Protein AF-A0A2M7J8F5-F1 (afdb_monomer_lite)

Secondary structure (DSSP, 8-state):
--HHHHHHHHHHHHHHHHHHHHHHHHHHHHSS---------HHHHHHHHHHHHHHHHHHHHHHHHHHHSS--SSHHHHHHTTSS-TTT-

Radius of gyration: 30.56 Å; chains: 1; bounding box: 35×47×83 Å

Foldseek 3Di:
DPPVVVVVVVVVVVVVVVVVVVVVVVVVVVPPPPPPPPPDDPVVVVVVLVVVVVVLQVVLQVVCCVVVVDGDPDVVSSVVVVSDPPVSD

pLDDT: mean 81.48, std 12.43, range [52.22, 94.25]

Sequence (89 aa):
MKKRSWLLFILIALLWWLNFYAKRRNTEIKLLPQTGIPRPSLEEIEAKEKALKEQLIEKARKIFRESKGREARDMDELIEEGLLRPDIF

Structure (mmCIF, N/CA/C/O backbone):
data_AF-A0A2M7J8F5-F1
#
_entry.id   AF-A0A2M7J8F5-F1
#
loop_
_atom_site.group_PDB
_atom_site.id
_atom_site.type_symbol
_atom_site.label_atom_id
_atom_site.label_alt_id
_atom_site.label_comp_id
_atom_site.label_asym_id
_atom_site.label_entity_id
_atom_site.label_seq_id
_atom_site.pdbx_PDB_ins_code
_atom_site.Cartn_x
_atom_site.Cartn_y
_atom_site.Cartn_z
_atom_site.occupancy
_atom_site.B_iso_or_equiv
_atom_site.auth_seq_id
_atom_site.auth_comp_id
_atom_site.auth_asym_id
_atom_site.auth_atom_id
_atom_site.pdbx_PDB_model_num
ATOM 1 N N . MET A 1 1 ? 8.798 35.160 -56.953 1.00 56.75 1 MET A N 1
ATOM 2 C CA . MET A 1 1 ? 9.959 34.370 -56.476 1.00 56.75 1 MET A CA 1
ATOM 3 C C . MET A 1 1 ? 10.103 33.120 -57.339 1.00 56.75 1 MET A C 1
ATOM 5 O O . MET A 1 1 ? 9.094 32.496 -57.643 1.00 56.75 1 MET A O 1
ATOM 9 N N . LYS A 1 2 ? 11.311 32.795 -57.825 1.00 68.56 2 LYS A N 1
ATOM 10 C CA . LYS A 1 2 ? 11.528 31.681 -58.773 1.00 68.56 2 LYS A CA 1
ATOM 11 C C . LYS A 1 2 ? 11.183 30.346 -58.092 1.00 68.56 2 LYS A C 1
ATOM 13 O O . LYS A 1 2 ? 11.666 30.095 -56.995 1.00 68.56 2 LYS A O 1
ATOM 18 N N . LYS A 1 3 ? 10.397 29.479 -58.752 1.00 69.81 3 LYS A N 1
ATOM 19 C CA . LYS A 1 3 ? 9.924 28.164 -58.241 1.00 69.81 3 LYS A CA 1
ATOM 20 C C . LYS A 1 3 ? 11.036 27.300 -57.609 1.00 69.81 3 LYS A C 1
ATOM 22 O O . LYS A 1 3 ? 10.784 26.545 -56.679 1.00 69.81 3 LYS A O 1
ATOM 27 N N . ARG A 1 4 ? 12.282 27.472 -58.066 1.00 71.81 4 ARG A N 1
ATOM 28 C CA . ARG A 1 4 ? 13.489 26.814 -57.534 1.00 71.81 4 ARG A CA 1
ATOM 29 C C . ARG A 1 4 ? 13.823 27.211 -56.088 1.00 71.81 4 ARG A C 1
ATOM 31 O O . ARG A 1 4 ? 14.219 26.356 -55.310 1.00 71.81 4 ARG A O 1
ATOM 38 N N . SER A 1 5 ? 13.614 28.471 -55.706 1.00 76.44 5 SER A N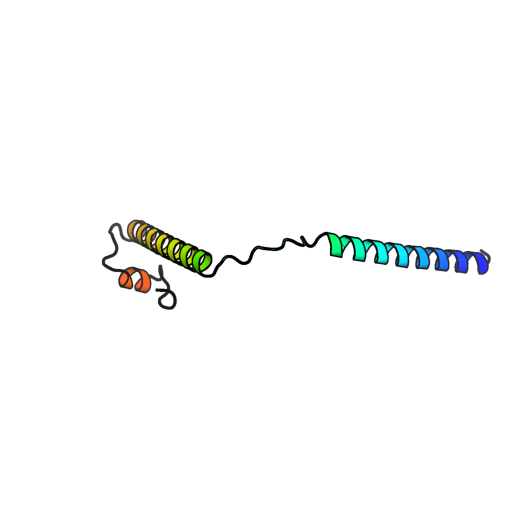 1
ATOM 39 C CA . SER A 1 5 ? 13.833 28.932 -54.327 1.00 76.44 5 SER A CA 1
ATOM 40 C C . SER A 1 5 ? 12.780 28.381 -53.366 1.00 76.44 5 SER A C 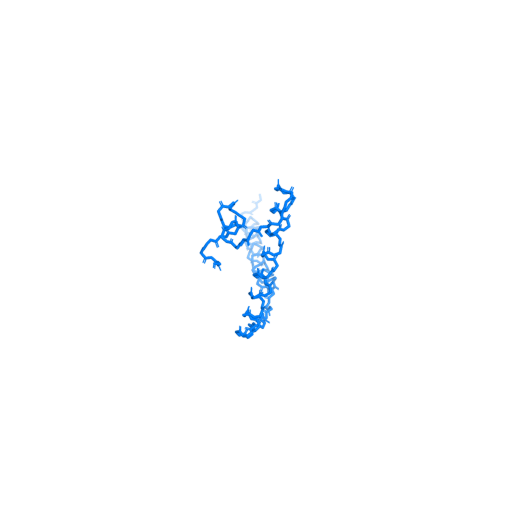1
ATOM 42 O O . SER A 1 5 ? 13.092 28.113 -52.214 1.00 76.44 5 SER A O 1
ATOM 44 N N . TRP A 1 6 ? 11.553 28.153 -53.841 1.00 80.94 6 TRP A N 1
ATOM 45 C CA . TRP A 1 6 ? 10.489 27.565 -53.023 1.00 80.94 6 TRP A CA 1
ATOM 46 C C . TRP A 1 6 ? 10.749 26.082 -52.721 1.00 80.94 6 TRP A C 1
ATOM 48 O O . TRP A 1 6 ? 10.602 25.653 -51.581 1.00 80.94 6 TRP A O 1
ATOM 58 N N . LEU A 1 7 ? 11.247 25.325 -53.706 1.00 83.25 7 LEU A N 1
ATOM 59 C CA . LEU A 1 7 ? 11.670 23.934 -53.507 1.00 83.25 7 LEU A CA 1
ATOM 60 C C . LEU A 1 7 ? 12.820 23.809 -52.498 1.00 83.25 7 LEU A C 1
ATOM 62 O O . LEU A 1 7 ? 12.811 22.895 -51.679 1.00 83.25 7 LEU A O 1
ATOM 66 N N . LEU A 1 8 ? 13.776 24.744 -52.513 1.00 85.50 8 LEU A N 1
ATOM 67 C CA . LEU A 1 8 ? 14.859 24.781 -51.525 1.00 85.50 8 LEU A CA 1
ATOM 68 C C . LEU A 1 8 ? 14.330 25.034 -50.108 1.00 85.50 8 LEU A C 1
ATOM 70 O O . LEU A 1 8 ? 14.755 24.360 -49.176 1.00 85.50 8 LEU A O 1
ATOM 74 N N . PHE A 1 9 ? 13.365 25.941 -49.946 1.00 86.50 9 PHE A N 1
ATOM 75 C CA . PHE A 1 9 ? 12.722 26.179 -48.651 1.00 86.50 9 PHE A CA 1
ATOM 76 C C . PHE A 1 9 ? 11.993 24.940 -48.122 1.00 86.50 9 PHE A C 1
ATOM 78 O O . PHE A 1 9 ? 12.130 24.609 -46.946 1.00 86.50 9 PHE A O 1
ATOM 85 N N . ILE A 1 10 ? 11.270 24.225 -48.989 1.00 87.19 10 ILE A N 1
ATOM 86 C CA . ILE A 1 10 ? 10.596 22.973 -48.616 1.00 87.19 10 ILE A CA 1
ATOM 87 C C . ILE A 1 10 ? 11.622 21.919 -48.197 1.00 87.19 10 ILE A C 1
ATOM 89 O O . ILE A 1 10 ? 11.445 21.277 -47.165 1.00 87.19 10 ILE A O 1
ATOM 93 N N . LEU A 1 11 ? 12.717 21.770 -48.949 1.00 89.56 11 LEU A N 1
ATOM 94 C CA . LEU A 1 11 ? 13.777 20.812 -48.635 1.00 89.56 11 LEU A CA 1
ATOM 95 C C . LEU A 1 11 ? 14.420 21.102 -47.270 1.00 89.56 11 LEU A C 1
ATOM 97 O O . LEU A 1 11 ? 14.611 20.189 -46.468 1.00 89.56 11 LEU A O 1
ATOM 101 N N . ILE A 1 12 ? 14.713 22.375 -46.989 1.00 90.25 12 ILE A N 1
ATOM 102 C CA . ILE A 1 12 ? 15.290 22.818 -45.713 1.00 90.25 12 ILE A CA 1
ATOM 103 C C . ILE A 1 12 ? 14.323 22.538 -44.558 1.00 90.25 12 ILE A C 1
ATOM 105 O O . ILE A 1 12 ? 14.745 22.014 -43.527 1.00 90.25 12 ILE A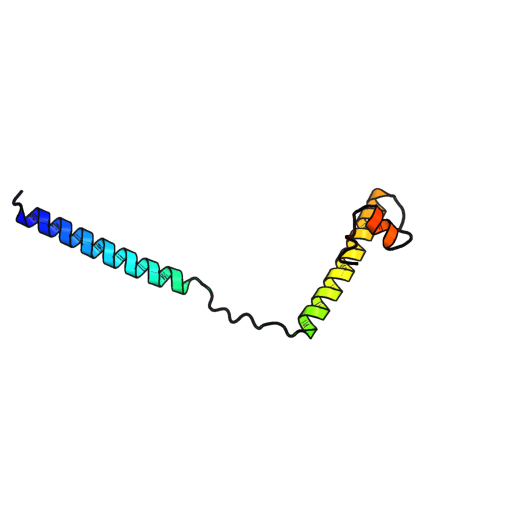 O 1
ATOM 109 N N . ALA A 1 13 ? 13.029 22.819 -44.732 1.00 88.44 13 ALA A N 1
ATOM 110 C CA . ALA A 1 13 ? 12.016 22.526 -43.720 1.00 88.44 13 ALA A CA 1
ATOM 111 C C . ALA A 1 13 ? 11.908 21.017 -43.429 1.00 88.44 13 ALA A C 1
ATOM 113 O O . ALA A 1 13 ? 11.800 20.615 -42.271 1.00 88.44 13 ALA A O 1
ATOM 114 N N . LEU A 1 14 ? 12.002 20.177 -44.463 1.00 91.19 14 LEU A N 1
ATOM 115 C CA . LEU A 1 14 ? 11.935 18.717 -44.343 1.00 91.19 14 LEU A CA 1
ATOM 116 C C . LEU A 1 14 ? 13.164 18.138 -43.626 1.00 91.19 14 LEU A C 1
ATOM 118 O O . LEU A 1 14 ? 13.030 17.297 -42.737 1.00 91.19 14 LEU A O 1
ATOM 122 N N . LEU A 1 15 ? 14.358 18.638 -43.960 1.00 90.69 15 LEU A N 1
ATOM 123 C CA . LEU A 1 15 ? 15.607 18.297 -43.273 1.00 90.69 15 LEU A CA 1
ATOM 124 C C . LEU A 1 15 ? 15.571 18.713 -41.800 1.00 90.69 15 LEU A C 1
ATOM 126 O O . LEU A 1 15 ? 15.986 17.947 -40.929 1.00 90.69 15 LEU A O 1
ATOM 130 N N . TRP A 1 16 ? 15.043 19.903 -41.513 1.00 90.75 16 TRP A N 1
ATOM 131 C CA . TRP A 1 16 ? 14.893 20.391 -40.146 1.00 90.75 16 TRP A CA 1
ATOM 132 C C . TRP A 1 16 ? 13.919 19.524 -39.341 1.00 90.75 16 TRP A C 1
ATOM 134 O O . TRP A 1 16 ? 14.233 19.132 -38.217 1.00 90.75 16 TRP A O 1
ATOM 144 N N . TRP A 1 17 ? 12.789 19.141 -39.942 1.00 87.62 17 TRP A N 1
ATOM 145 C CA . TRP A 1 17 ? 11.799 18.263 -39.319 1.00 87.62 17 TRP A CA 1
ATOM 146 C C . TRP A 1 17 ? 12.367 16.879 -38.978 1.00 87.62 17 TRP A C 1
ATOM 148 O O . TRP A 1 17 ? 12.194 16.392 -37.858 1.00 87.62 17 TRP A O 1
ATOM 158 N N . LEU A 1 18 ? 13.106 16.265 -39.907 1.00 86.56 18 LEU A N 1
ATOM 159 C CA . LEU A 1 18 ? 13.761 14.973 -39.685 1.00 86.56 18 LEU A CA 1
ATOM 160 C C . LEU A 1 18 ? 14.786 15.038 -38.549 1.00 86.56 18 LEU A C 1
ATOM 162 O O . LEU A 1 18 ? 14.804 14.169 -37.675 1.00 86.56 18 LEU A O 1
ATOM 166 N N . ASN A 1 19 ? 15.615 16.082 -38.532 1.00 85.69 19 ASN A N 1
ATOM 167 C CA . ASN A 1 19 ? 16.658 16.242 -37.524 1.00 85.69 19 ASN A CA 1
ATOM 168 C C . ASN A 1 19 ? 16.062 16.526 -36.130 1.00 85.69 19 ASN A C 1
ATOM 170 O O . ASN A 1 19 ? 16.502 15.962 -35.126 1.00 85.69 19 ASN A O 1
ATOM 174 N N . PHE A 1 20 ? 14.992 17.326 -36.067 1.00 82.50 20 PHE A N 1
ATOM 175 C CA . PHE A 1 20 ? 14.237 17.573 -34.839 1.00 82.50 20 PHE A CA 1
ATOM 176 C C . PHE A 1 20 ? 13.635 16.282 -34.265 1.00 82.50 20 PHE A C 1
ATOM 178 O O . PHE A 1 20 ? 13.801 15.992 -33.077 1.00 82.50 20 PHE A O 1
ATOM 185 N N . TYR A 1 21 ? 12.992 15.465 -35.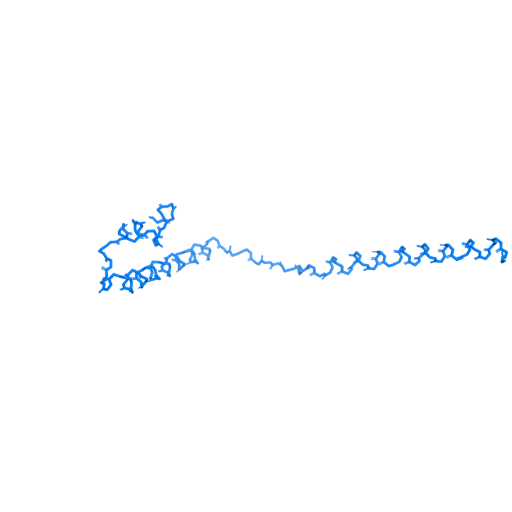105 1.00 79.31 21 TYR A N 1
ATOM 186 C CA . TYR A 1 21 ? 12.355 14.225 -34.661 1.00 79.31 21 TYR A CA 1
ATOM 187 C C . TYR A 1 21 ? 13.376 13.157 -34.233 1.00 79.31 21 TYR A C 1
ATOM 189 O O . TYR A 1 21 ? 13.184 12.475 -33.223 1.00 79.31 21 TYR A O 1
ATOM 197 N N . ALA A 1 22 ? 14.501 13.050 -34.948 1.00 77.88 22 ALA A N 1
ATOM 198 C CA . ALA A 1 22 ? 15.601 12.157 -34.583 1.00 77.88 22 ALA A CA 1
ATOM 199 C C . ALA A 1 22 ? 16.221 12.534 -33.226 1.00 77.88 22 ALA A C 1
ATOM 201 O O . ALA A 1 22 ? 16.443 11.667 -32.376 1.00 77.88 22 ALA A O 1
ATOM 202 N N . LYS A 1 23 ? 16.444 13.833 -32.982 1.00 75.75 23 LYS A N 1
ATOM 203 C CA . LYS A 1 23 ? 16.971 14.328 -31.703 1.00 75.75 23 LYS A CA 1
ATOM 204 C C . LYS A 1 23 ? 15.991 14.083 -30.553 1.00 75.75 23 LYS A C 1
ATOM 206 O O . LYS A 1 23 ? 16.412 13.657 -29.477 1.00 75.75 23 LYS A O 1
ATOM 211 N N . ARG A 1 24 ? 14.690 14.291 -30.783 1.00 69.56 24 ARG A N 1
ATOM 212 C CA . ARG A 1 24 ? 13.643 14.063 -29.777 1.00 69.56 24 ARG A CA 1
ATOM 213 C C . ARG A 1 24 ? 13.563 12.598 -29.344 1.00 69.56 24 ARG A C 1
ATOM 215 O O . ARG A 1 24 ? 13.648 12.334 -28.147 1.00 69.56 24 ARG A O 1
ATOM 222 N N . ARG A 1 25 ? 13.533 11.647 -30.289 1.00 64.69 25 ARG A N 1
ATOM 223 C CA . ARG A 1 25 ? 13.522 10.207 -29.955 1.00 64.69 25 ARG A CA 1
ATOM 224 C C . ARG A 1 25 ? 14.744 9.767 -29.148 1.00 64.69 25 ARG A C 1
ATOM 226 O O . ARG A 1 25 ? 14.594 9.039 -28.174 1.00 64.69 25 ARG A O 1
ATOM 233 N N . ASN A 1 26 ? 15.941 10.246 -29.490 1.00 64.56 26 ASN A N 1
ATOM 234 C CA . ASN A 1 26 ? 17.150 9.906 -28.729 1.00 64.56 26 ASN A CA 1
ATOM 235 C C . ASN A 1 26 ? 17.188 10.521 -27.322 1.00 64.56 26 ASN A C 1
ATOM 237 O O . ASN A 1 26 ? 17.867 9.990 -26.444 1.00 64.56 26 ASN A O 1
ATOM 241 N N . THR A 1 27 ? 16.485 11.632 -27.104 1.00 60.94 27 THR A N 1
ATOM 242 C CA . THR A 1 27 ? 16.436 12.295 -25.794 1.00 60.94 27 THR A CA 1
ATOM 243 C C . THR A 1 27 ? 15.416 11.615 -24.880 1.00 60.94 27 THR A C 1
ATOM 245 O O . THR A 1 27 ? 15.714 11.379 -23.715 1.00 60.94 27 THR A O 1
ATOM 248 N N . GLU A 1 28 ? 14.261 11.206 -25.413 1.00 57.78 28 GLU A N 1
ATOM 249 C CA . GLU A 1 28 ? 13.227 10.488 -24.650 1.00 57.78 28 GLU A CA 1
ATOM 250 C C . GLU A 1 28 ? 13.697 9.086 -24.205 1.00 57.78 28 GLU A C 1
ATOM 252 O O . GLU A 1 28 ? 13.437 8.688 -23.073 1.00 57.78 28 GLU A O 1
ATOM 257 N N . ILE A 1 29 ? 14.493 8.374 -25.018 1.00 56.78 29 ILE A N 1
ATOM 258 C CA . ILE A 1 29 ? 15.044 7.052 -24.644 1.00 56.78 29 ILE A CA 1
ATOM 259 C C . ILE A 1 29 ? 16.090 7.150 -23.515 1.00 56.78 29 ILE A C 1
ATOM 261 O O . ILE A 1 29 ? 16.240 6.216 -22.732 1.00 56.78 29 ILE A O 1
ATOM 265 N N . LYS A 1 30 ? 16.798 8.281 -23.388 1.00 56.78 30 LYS A N 1
ATOM 266 C CA . LYS A 1 30 ? 17.796 8.499 -22.321 1.00 56.78 30 LYS A CA 1
ATOM 267 C C . LYS A 1 30 ? 17.202 8.971 -20.991 1.00 56.78 30 LYS A C 1
ATOM 269 O O . LYS A 1 30 ? 17.922 8.985 -19.998 1.00 56.78 30 LYS A O 1
ATOM 274 N N . LEU A 1 31 ? 15.929 9.373 -20.968 1.00 57.81 31 LEU A N 1
ATOM 275 C CA . LEU A 1 31 ? 15.251 9.870 -19.765 1.00 57.81 31 LEU A CA 1
ATOM 276 C C . LEU A 1 31 ? 14.515 8.779 -18.986 1.00 57.81 31 LEU A C 1
ATOM 278 O O . LEU A 1 31 ? 14.077 9.034 -17.867 1.00 57.81 31 LEU A O 1
ATOM 282 N N . LEU A 1 32 ? 14.405 7.566 -19.534 1.00 57.28 32 LEU A N 1
ATOM 283 C CA . LEU A 1 32 ? 14.025 6.416 -18.729 1.00 57.28 32 LEU A CA 1
ATOM 284 C C . LEU A 1 32 ? 15.257 5.999 -17.927 1.00 57.28 32 LEU A C 1
ATOM 286 O O . LEU A 1 32 ? 16.255 5.593 -18.533 1.00 57.28 32 LEU A O 1
ATOM 290 N N . PRO A 1 33 ? 15.237 6.110 -16.590 1.00 53.19 33 PRO A N 1
ATOM 291 C CA . PRO A 1 33 ? 16.322 5.577 -15.800 1.00 53.19 33 PRO A CA 1
ATOM 292 C C . PRO A 1 33 ? 16.427 4.085 -16.130 1.00 53.19 33 PRO A C 1
ATOM 294 O O . PRO A 1 33 ? 15.511 3.311 -15.861 1.00 53.19 33 PRO A O 1
ATOM 297 N N . GLN A 1 34 ? 17.560 3.664 -16.699 1.00 55.41 34 GLN A N 1
ATOM 298 C CA . GLN A 1 34 ? 17.981 2.259 -16.701 1.00 55.41 34 GLN A CA 1
ATOM 299 C C . GLN A 1 34 ? 18.388 1.854 -15.277 1.00 55.41 34 GLN A C 1
ATOM 301 O O . GLN A 1 34 ? 19.450 1.285 -15.041 1.00 55.41 34 GLN A O 1
ATOM 306 N N . THR A 1 35 ? 17.566 2.212 -14.292 1.00 54.22 35 THR A N 1
ATOM 307 C CA . THR A 1 35 ? 17.671 1.718 -12.936 1.00 54.22 35 THR A CA 1
ATOM 308 C C . THR A 1 35 ? 17.412 0.230 -13.021 1.00 54.22 35 THR A C 1
ATOM 310 O O . THR A 1 35 ? 16.267 -0.206 -13.146 1.00 54.22 35 THR A O 1
ATOM 313 N N . GLY A 1 36 ? 18.494 -0.545 -12.981 1.00 52.22 36 GLY A N 1
ATOM 314 C CA . GLY A 1 36 ? 18.466 -1.912 -12.500 1.00 52.22 36 GLY A CA 1
ATOM 315 C C . GLY A 1 36 ? 17.917 -1.870 -11.086 1.00 52.22 36 GLY A C 1
ATOM 316 O O . GLY A 1 36 ? 18.679 -1.772 -10.135 1.00 52.22 36 GLY A O 1
ATOM 317 N N . ILE A 1 37 ? 16.588 -1.846 -10.970 1.00 61.12 37 ILE A N 1
ATOM 318 C CA . ILE A 1 37 ? 15.886 -2.044 -9.714 1.00 61.12 37 ILE A CA 1
ATOM 319 C C . ILE A 1 37 ? 16.362 -3.423 -9.258 1.00 61.12 37 ILE A C 1
ATOM 321 O O . ILE A 1 37 ? 16.031 -4.407 -9.934 1.00 61.12 37 ILE A O 1
ATOM 325 N N . PRO A 1 38 ? 17.189 -3.525 -8.200 1.00 63.38 38 PRO A N 1
ATOM 326 C CA . PRO A 1 38 ? 17.489 -4.825 -7.640 1.00 63.38 38 PRO A CA 1
ATOM 327 C C . PRO A 1 38 ? 16.136 -5.405 -7.251 1.00 63.38 38 PRO A C 1
ATOM 329 O O . PRO A 1 38 ? 15.384 -4.780 -6.502 1.00 63.38 38 PRO A O 1
ATOM 332 N N . ARG A 1 39 ? 15.766 -6.537 -7.855 1.00 65.19 39 ARG A N 1
ATOM 333 C CA . ARG A 1 39 ? 14.569 -7.248 -7.419 1.00 65.19 39 ARG A CA 1
ATOM 334 C C . ARG A 1 39 ? 14.850 -7.637 -5.969 1.00 65.19 39 ARG A C 1
ATOM 336 O O . ARG A 1 39 ? 15.817 -8.374 -5.767 1.00 65.19 39 ARG A O 1
ATOM 343 N N . PRO A 1 40 ? 14.100 -7.104 -4.989 1.00 67.19 40 PRO A N 1
ATOM 344 C CA . PRO A 1 40 ? 14.282 -7.521 -3.610 1.00 67.19 40 PRO A CA 1
ATOM 345 C C . PRO A 1 40 ? 14.112 -9.040 -3.549 1.00 67.19 40 PRO A C 1
ATOM 347 O O . PRO A 1 40 ? 13.324 -9.610 -4.315 1.00 67.19 40 PRO A O 1
ATOM 350 N N . SER A 1 41 ? 14.892 -9.699 -2.696 1.00 79.12 41 SER A N 1
ATOM 351 C CA . SER A 1 41 ? 14.709 -11.130 -2.460 1.00 79.12 41 SER A CA 1
ATOM 352 C C . SER A 1 41 ? 13.284 -11.380 -1.952 1.00 79.12 41 SER A C 1
ATOM 354 O O . SER A 1 41 ? 12.646 -10.486 -1.391 1.00 79.12 41 SER A O 1
ATOM 356 N N . LEU A 1 42 ? 12.763 -12.592 -2.148 1.00 81.00 42 LEU A N 1
ATOM 357 C CA . LEU A 1 42 ? 11.434 -12.950 -1.635 1.00 81.00 42 LEU A CA 1
ATOM 358 C C . LEU A 1 42 ? 11.334 -12.697 -0.121 1.00 81.00 42 LEU A C 1
ATOM 360 O O . LEU A 1 42 ? 10.338 -12.153 0.340 1.00 81.00 42 LEU A O 1
ATOM 364 N N . GLU A 1 43 ? 12.413 -12.962 0.617 1.00 82.19 43 GLU A N 1
ATOM 365 C CA . GLU A 1 43 ? 12.519 -12.705 2.058 1.00 82.19 43 GLU A CA 1
ATOM 366 C C . GLU A 1 43 ? 12.363 -11.215 2.413 1.00 82.19 43 GLU A C 1
ATOM 368 O O . GLU A 1 43 ? 11.679 -10.869 3.375 1.00 82.19 43 GLU A O 1
ATOM 373 N N . GLU A 1 44 ? 12.948 -10.3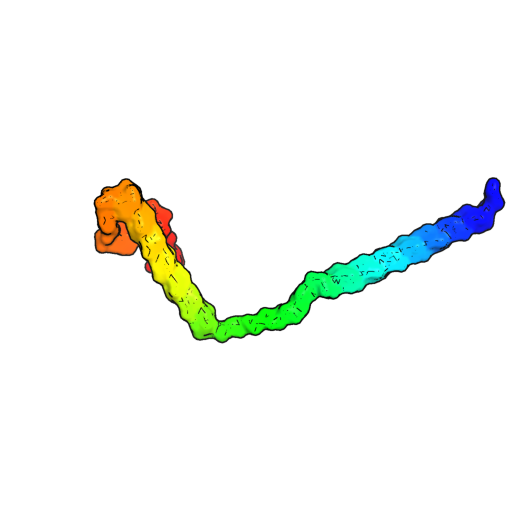06 1.625 1.00 84.25 44 GLU A N 1
ATOM 374 C CA . GLU A 1 44 ? 12.791 -8.861 1.836 1.00 84.25 44 GLU A CA 1
ATOM 375 C C . GLU A 1 44 ? 11.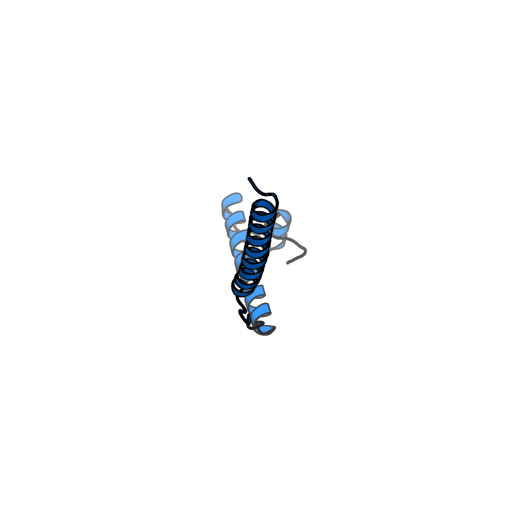366 -8.379 1.544 1.00 84.25 44 GLU A C 1
ATOM 377 O O . GLU A 1 44 ? 10.889 -7.431 2.175 1.00 84.25 44 GLU A O 1
ATOM 382 N N . ILE A 1 45 ? 10.686 -9.005 0.580 1.00 84.38 45 ILE A N 1
ATOM 383 C CA . ILE A 1 45 ? 9.290 -8.695 0.255 1.00 84.38 45 ILE A CA 1
ATOM 384 C C . ILE A 1 45 ? 8.383 -9.168 1.391 1.00 84.38 45 ILE A C 1
ATOM 386 O O . ILE A 1 45 ? 7.581 -8.377 1.881 1.00 84.38 45 ILE A O 1
ATOM 390 N N . GLU A 1 46 ? 8.555 -10.405 1.858 1.00 85.81 46 GLU A N 1
ATOM 391 C CA . GLU A 1 46 ? 7.786 -10.963 2.975 1.00 85.81 46 GLU A CA 1
ATOM 392 C C . GLU A 1 46 ? 7.992 -10.160 4.266 1.00 85.81 46 GLU A C 1
ATOM 394 O O . GLU A 1 46 ? 7.027 -9.834 4.962 1.00 85.81 46 GLU A O 1
ATOM 399 N N . ALA A 1 47 ? 9.233 -9.755 4.563 1.00 88.06 47 ALA A N 1
ATOM 400 C CA . ALA A 1 47 ? 9.532 -8.914 5.719 1.00 88.06 47 ALA A CA 1
ATOM 401 C C . ALA A 1 47 ? 8.823 -7.551 5.639 1.00 88.06 47 ALA A C 1
ATOM 403 O O . ALA A 1 47 ? 8.259 -7.078 6.629 1.00 88.06 47 ALA A O 1
ATOM 404 N N . LYS A 1 48 ? 8.812 -6.927 4.454 1.00 88.06 48 LYS A N 1
ATOM 405 C CA . LYS A 1 48 ? 8.100 -5.662 4.225 1.00 88.06 48 LYS A CA 1
ATOM 406 C C . LYS A 1 48 ? 6.588 -5.829 4.302 1.00 88.06 48 LYS A C 1
ATOM 408 O O . LYS A 1 48 ? 5.924 -4.955 4.852 1.00 88.06 48 LYS A O 1
ATOM 413 N N . GLU A 1 49 ? 6.044 -6.925 3.783 1.00 88.31 49 GLU A N 1
ATOM 414 C CA . GLU A 1 49 ? 4.612 -7.211 3.856 1.00 88.31 49 GLU A CA 1
ATOM 415 C C . GLU A 1 49 ? 4.163 -7.398 5.308 1.00 88.31 49 GLU A C 1
ATOM 417 O O . GLU A 1 49 ? 3.170 -6.803 5.730 1.00 88.31 49 GLU A O 1
ATOM 422 N N . LYS A 1 50 ? 4.930 -8.152 6.103 1.00 89.94 50 LYS A N 1
ATOM 423 C CA . LYS A 1 50 ? 4.653 -8.338 7.529 1.00 89.94 50 LYS A CA 1
ATOM 424 C C . LYS A 1 50 ? 4.702 -7.013 8.293 1.00 89.94 50 LYS A C 1
ATOM 426 O O . LYS A 1 50 ? 3.763 -6.700 9.022 1.00 89.94 50 LYS A O 1
ATOM 431 N N . ALA A 1 51 ? 5.744 -6.211 8.073 1.00 92.19 51 ALA A N 1
ATOM 432 C CA . ALA A 1 51 ? 5.867 -4.893 8.695 1.00 92.19 51 ALA A CA 1
ATOM 433 C C . ALA A 1 51 ? 4.699 -3.965 8.317 1.00 92.19 51 ALA A C 1
ATOM 435 O O . ALA A 1 51 ? 4.167 -3.246 9.161 1.00 92.19 51 ALA A O 1
ATOM 436 N N . LEU A 1 52 ? 4.261 -4.003 7.055 1.00 91.75 52 LEU A N 1
ATOM 437 C CA . LEU A 1 52 ? 3.117 -3.223 6.592 1.00 91.75 52 LEU A CA 1
ATOM 438 C C . LEU A 1 52 ? 1.809 -3.685 7.252 1.00 91.75 52 LEU A C 1
ATOM 440 O O . LEU A 1 52 ? 1.013 -2.848 7.675 1.00 91.75 52 LEU A O 1
ATOM 444 N N . LYS A 1 53 ? 1.592 -5.000 7.373 1.00 90.25 53 LYS A N 1
ATOM 445 C CA . LYS A 1 53 ? 0.422 -5.573 8.056 1.00 90.25 53 LYS A CA 1
ATOM 446 C C . LYS A 1 53 ? 0.347 -5.130 9.517 1.00 90.25 53 LYS A C 1
ATOM 448 O O . LYS A 1 53 ? -0.712 -4.692 9.960 1.00 90.25 53 LYS A O 1
ATOM 453 N N . GLU A 1 54 ? 1.464 -5.163 10.238 1.00 92.06 54 GLU A N 1
ATOM 454 C CA . GLU A 1 54 ? 1.536 -4.696 11.629 1.00 92.06 54 GLU A CA 1
ATOM 455 C C . GLU A 1 54 ? 1.178 -3.203 11.752 1.00 92.06 54 GLU A C 1
ATOM 457 O O . GLU A 1 54 ? 0.339 -2.836 12.578 1.00 92.06 54 GLU A O 1
ATOM 462 N N . GLN A 1 55 ? 1.718 -2.352 10.871 1.00 92.19 55 GLN A N 1
ATOM 463 C CA . GLN A 1 55 ? 1.393 -0.919 10.847 1.00 92.19 55 GLN A CA 1
ATOM 464 C C . GLN A 1 55 ? -0.087 -0.643 10.546 1.00 92.19 55 GLN A C 1
ATOM 466 O O . GLN A 1 55 ? -0.679 0.281 11.110 1.00 92.19 55 GLN A O 1
ATOM 471 N N . LEU A 1 56 ? -0.702 -1.426 9.654 1.00 92.75 56 LEU A N 1
ATOM 472 C CA . LEU A 1 56 ? -2.125 -1.297 9.334 1.00 92.75 56 LEU A CA 1
ATOM 473 C C . LEU A 1 56 ? -3.006 -1.651 10.534 1.00 92.75 56 LEU A C 1
ATOM 475 O O . LEU A 1 56 ? -3.944 -0.910 10.827 1.00 92.75 56 LEU A O 1
ATOM 479 N N . ILE A 1 57 ? -2.676 -2.723 11.259 1.00 92.31 57 ILE A N 1
ATOM 480 C CA . ILE A 1 57 ? -3.396 -3.119 12.477 1.00 92.31 57 ILE A CA 1
ATOM 481 C C . ILE A 1 57 ? -3.276 -2.031 13.548 1.00 92.31 57 ILE A C 1
ATOM 483 O O . ILE A 1 57 ? -4.277 -1.649 14.155 1.00 92.31 57 ILE A O 1
ATOM 487 N N . GLU A 1 58 ? -2.074 -1.496 13.775 1.00 93.50 58 GLU A N 1
ATOM 488 C CA . GLU A 1 58 ? -1.857 -0.435 14.764 1.00 93.50 58 GLU A CA 1
ATOM 489 C C . GLU A 1 58 ? -2.667 0.823 14.423 1.00 93.50 58 GLU A C 1
ATOM 491 O O . GLU A 1 58 ? -3.350 1.398 15.277 1.00 93.50 58 GLU A O 1
ATOM 496 N N . LYS A 1 59 ? -2.668 1.213 13.144 1.00 93.69 59 LYS A N 1
ATOM 497 C CA . LYS A 1 59 ? -3.456 2.347 12.660 1.00 93.69 59 LYS A CA 1
ATOM 498 C C . LYS A 1 59 ? -4.959 2.106 12.810 1.00 93.69 59 LYS A C 1
ATOM 500 O O . LYS A 1 59 ? -5.664 3.014 13.248 1.00 93.69 59 LYS A O 1
ATOM 505 N N . ALA A 1 60 ? -5.444 0.907 12.488 1.00 92.38 60 ALA A N 1
ATOM 506 C CA . ALA A 1 60 ? -6.848 0.537 12.651 1.00 92.38 60 ALA A CA 1
ATOM 507 C C . ALA A 1 60 ? -7.279 0.616 14.123 1.00 92.38 60 ALA A C 1
ATOM 509 O O . ALA A 1 60 ? -8.286 1.249 14.432 1.00 92.38 60 ALA A O 1
ATOM 510 N N . ARG A 1 61 ? -6.474 0.079 15.050 1.00 93.31 61 ARG A N 1
ATOM 511 C CA . ARG A 1 61 ? -6.733 0.180 16.497 1.00 93.31 61 ARG A CA 1
ATOM 512 C C . ARG A 1 61 ? -6.777 1.623 16.979 1.00 93.31 61 ARG A C 1
ATOM 514 O O . ARG A 1 61 ? -7.668 1.985 17.742 1.00 93.31 61 ARG A O 1
ATOM 521 N N . LYS A 1 62 ? -5.853 2.463 16.508 1.00 94.25 62 LYS A N 1
ATOM 522 C CA . LYS A 1 62 ? -5.833 3.886 16.860 1.00 94.25 62 LYS A CA 1
ATOM 523 C C . LYS A 1 62 ? -7.109 4.596 16.403 1.00 94.25 62 LYS A C 1
ATOM 525 O O . LYS A 1 62 ? -7.737 5.274 17.210 1.00 94.25 62 LYS A O 1
ATOM 530 N N . ILE A 1 63 ? -7.515 4.395 15.148 1.00 93.31 63 ILE A N 1
ATOM 531 C CA . ILE A 1 63 ? -8.747 4.984 14.600 1.00 93.31 63 ILE A CA 1
ATOM 532 C C . ILE A 1 63 ? -9.973 4.477 15.366 1.00 93.31 63 ILE A C 1
ATOM 534 O O . ILE A 1 63 ? -10.840 5.269 15.735 1.00 93.31 63 ILE A O 1
ATOM 538 N N . PHE A 1 64 ? -10.029 3.176 15.661 1.00 94.19 64 PHE A N 1
ATOM 539 C CA . PHE A 1 64 ? -11.107 2.594 16.455 1.00 94.19 64 PHE A CA 1
ATOM 540 C C . PHE A 1 64 ? -11.192 3.243 17.839 1.00 94.19 64 PHE A C 1
ATOM 542 O O . PHE A 1 64 ? -12.267 3.659 18.269 1.00 94.19 64 PHE A O 1
ATOM 549 N N . ARG A 1 65 ? -10.050 3.402 18.517 1.00 93.31 65 ARG A N 1
ATOM 550 C CA . ARG A 1 65 ? -9.976 4.039 19.833 1.00 93.31 65 ARG A CA 1
ATOM 551 C C . ARG A 1 65 ? -10.410 5.498 19.799 1.00 93.31 65 ARG A C 1
ATOM 553 O O . ARG A 1 65 ? -11.136 5.925 20.692 1.00 93.31 65 ARG A O 1
ATOM 560 N N . GLU A 1 66 ? -9.992 6.250 18.788 1.00 93.19 66 GLU A N 1
ATOM 561 C CA . GLU A 1 66 ? -10.410 7.643 18.591 1.00 93.19 66 GLU A CA 1
ATOM 562 C C . GLU A 1 66 ? -11.919 7.749 18.319 1.00 93.19 66 GLU A C 1
ATOM 564 O O . GLU A 1 66 ? -12.566 8.666 18.820 1.00 93.19 66 GLU A O 1
ATOM 569 N N . SER A 1 67 ? -12.499 6.793 17.588 1.00 90.81 67 SER A N 1
ATOM 570 C CA . SER A 1 67 ? -13.926 6.779 17.246 1.00 90.81 67 SER A CA 1
ATOM 571 C C . SER A 1 67 ? -14.831 6.308 18.392 1.00 90.81 67 SER A C 1
ATOM 573 O O . SER A 1 67 ? -15.881 6.901 18.637 1.00 90.81 67 SER A O 1
ATOM 575 N N . LYS A 1 68 ? -14.447 5.235 19.094 1.00 89.12 68 LYS A N 1
ATOM 576 C CA . LYS A 1 68 ? -15.294 4.541 20.083 1.00 89.12 68 LYS A CA 1
ATOM 577 C C . LYS A 1 68 ? -14.906 4.837 21.533 1.00 89.12 68 LYS A C 1
ATOM 579 O O . LYS A 1 68 ? -15.625 4.432 22.443 1.00 89.12 68 LYS A O 1
ATOM 584 N N . GLY A 1 69 ? -13.768 5.493 21.772 1.00 91.62 69 GLY A N 1
ATOM 585 C CA . GLY A 1 69 ? -13.269 5.822 23.113 1.00 91.62 69 GLY A CA 1
ATOM 586 C C . GLY A 1 69 ? -12.764 4.623 23.927 1.00 91.62 69 GLY A C 1
ATOM 587 O O . GLY A 1 69 ? -12.513 4.760 25.123 1.00 91.62 69 GLY A O 1
ATOM 588 N N . ARG A 1 70 ? -12.609 3.448 23.304 1.00 91.69 70 ARG A N 1
ATOM 589 C CA . ARG A 1 70 ? -12.118 2.207 23.927 1.00 91.69 70 ARG A CA 1
ATOM 590 C C . ARG A 1 70 ? -11.254 1.402 22.959 1.00 91.69 70 ARG A C 1
ATOM 592 O O . ARG A 1 70 ? -11.306 1.633 21.757 1.00 91.69 70 ARG A O 1
ATOM 599 N N . GLU A 1 71 ? -10.503 0.436 23.478 1.00 91.00 71 GLU A N 1
ATOM 600 C CA . GLU A 1 71 ? -9.773 -0.528 22.645 1.00 91.00 71 GLU A CA 1
ATOM 601 C C . GLU A 1 71 ? -10.741 -1.508 21.950 1.00 91.00 71 GLU A C 1
ATOM 603 O O . GLU A 1 71 ? -11.834 -1.804 22.462 1.00 91.00 71 GLU A O 1
ATOM 608 N N . ALA A 1 72 ? -10.333 -1.995 20.775 1.00 89.12 72 ALA A N 1
ATOM 609 C CA . ALA A 1 72 ? -11.023 -3.075 20.071 1.00 89.12 72 ALA A CA 1
ATOM 610 C C . ALA A 1 72 ? -10.846 -4.395 20.835 1.00 89.12 72 ALA A C 1
ATOM 612 O O . ALA A 1 72 ? -9.786 -4.643 21.415 1.00 89.12 72 ALA A O 1
ATOM 613 N N . ARG A 1 73 ? -11.888 -5.228 20.860 1.00 88.31 73 ARG A N 1
ATOM 614 C CA . ARG A 1 73 ? -11.885 -6.525 21.557 1.00 88.31 73 ARG A CA 1
ATOM 615 C C . ARG A 1 73 ? -11.006 -7.538 20.837 1.00 88.31 73 ARG A C 1
ATOM 617 O O . ARG A 1 73 ? -10.237 -8.253 21.472 1.00 88.31 73 ARG A O 1
ATOM 624 N N . ASP A 1 74 ? -11.119 -7.564 19.521 1.00 90.12 74 ASP A N 1
ATOM 625 C CA . ASP A 1 74 ? -10.460 -8.490 18.618 1.00 90.12 74 ASP A CA 1
ATOM 626 C C . ASP A 1 74 ? -10.258 -7.843 17.241 1.00 90.12 74 ASP A C 1
ATOM 628 O O . ASP A 1 74 ? -10.552 -6.665 17.015 1.00 90.12 74 ASP A O 1
ATOM 632 N N . MET A 1 75 ? -9.647 -8.601 16.332 1.00 87.88 75 MET A N 1
ATOM 633 C CA . MET A 1 75 ? -9.425 -8.150 14.962 1.00 87.88 75 MET A CA 1
ATOM 634 C C . MET A 1 75 ? -10.730 -8.143 14.155 1.00 87.88 75 MET A C 1
ATOM 636 O O . MET A 1 75 ? -10.891 -7.283 13.292 1.00 87.88 75 MET A O 1
ATOM 640 N N . ASP A 1 76 ? -11.669 -9.030 14.488 1.00 90.56 76 ASP A N 1
ATOM 641 C CA . ASP A 1 76 ? -12.975 -9.131 13.836 1.00 90.56 76 ASP A CA 1
ATOM 642 C C . ASP A 1 76 ? -13.780 -7.841 14.017 1.00 90.56 76 ASP A C 1
ATOM 644 O O . ASP A 1 76 ? -14.309 -7.312 13.044 1.00 90.56 76 ASP A O 1
ATOM 648 N N . GLU A 1 77 ? -13.755 -7.232 15.207 1.00 89.38 77 GLU A N 1
ATOM 649 C CA . GLU A 1 77 ? -14.395 -5.933 15.447 1.00 89.38 77 GLU A CA 1
ATOM 650 C C . GLU A 1 77 ? -13.800 -4.805 14.572 1.00 89.38 77 GLU A C 1
ATOM 652 O O . GLU A 1 77 ? -14.512 -3.895 14.145 1.00 89.38 77 GLU A O 1
ATOM 657 N N . LEU A 1 78 ? -12.505 -4.865 14.234 1.00 89.75 78 LEU A N 1
ATOM 658 C CA . LEU A 1 78 ? -11.886 -3.911 13.301 1.00 89.75 78 LEU A CA 1
ATOM 659 C C . LEU A 1 78 ? -12.308 -4.165 11.844 1.00 89.75 78 LEU A C 1
ATOM 661 O O . LEU A 1 78 ? -12.361 -3.222 11.051 1.00 89.75 78 LEU A O 1
ATOM 665 N N . ILE A 1 79 ? -12.588 -5.419 11.485 1.00 90.06 79 ILE A N 1
ATOM 666 C CA . ILE A 1 79 ? -13.080 -5.810 10.159 1.00 90.06 79 ILE A CA 1
ATOM 667 C C . ILE A 1 79 ? -14.552 -5.410 10.001 1.00 90.06 79 ILE A C 1
ATOM 669 O O . ILE A 1 79 ? -14.911 -4.813 8.986 1.00 90.06 79 ILE A O 1
ATOM 673 N N . GLU A 1 80 ? -15.392 -5.673 11.004 1.00 90.50 80 GLU A N 1
ATOM 674 C CA . GLU A 1 80 ? -16.817 -5.313 11.007 1.00 90.50 80 GLU A CA 1
ATOM 675 C C . GLU A 1 80 ? -17.033 -3.798 10.888 1.00 90.50 80 GLU A C 1
ATOM 677 O O . GLU A 1 80 ? -17.915 -3.346 10.160 1.00 90.50 80 GLU A O 1
ATOM 682 N N . GLU A 1 81 ? -16.184 -2.998 11.539 1.00 88.00 81 GLU A N 1
ATOM 683 C CA . GLU A 1 81 ? -16.202 -1.532 11.426 1.00 88.00 81 GLU A CA 1
ATOM 684 C C . GLU A 1 81 ? -15.568 -1.017 10.116 1.00 88.00 81 GLU A C 1
ATOM 686 O O . GLU A 1 81 ? -15.498 0.192 9.887 1.00 88.00 81 GLU A O 1
ATOM 691 N N . GLY A 1 82 ? -15.090 -1.912 9.244 1.00 88.62 82 GLY A N 1
ATOM 692 C CA . GLY A 1 82 ? -14.513 -1.575 7.941 1.00 88.62 82 GLY A CA 1
ATOM 693 C C . GLY A 1 82 ? -13.128 -0.924 8.006 1.00 88.62 82 GLY A C 1
ATOM 694 O O . GLY A 1 82 ? -12.685 -0.322 7.025 1.00 88.62 82 GLY A O 1
ATOM 695 N N . LEU A 1 83 ? -12.436 -1.022 9.147 1.00 88.50 83 LEU A N 1
ATOM 696 C CA . LEU A 1 83 ? -11.076 -0.502 9.332 1.00 88.50 83 LEU A CA 1
ATOM 697 C C . LEU A 1 83 ? -10.016 -1.464 8.785 1.00 88.50 83 LEU A C 1
ATOM 699 O O . LEU A 1 83 ? -8.941 -1.025 8.372 1.00 88.50 83 LEU A O 1
ATOM 703 N N . LEU A 1 84 ? -10.330 -2.761 8.761 1.00 90.00 84 LEU A N 1
ATOM 704 C CA . LEU A 1 84 ? -9.542 -3.811 8.126 1.00 90.00 84 LEU A CA 1
ATOM 705 C C . LEU A 1 84 ? -10.367 -4.535 7.061 1.00 90.00 84 LEU A C 1
ATOM 707 O O . LEU A 1 84 ? -11.596 -4.547 7.091 1.00 90.00 84 LEU A O 1
ATOM 711 N N . ARG A 1 85 ? -9.666 -5.118 6.088 1.00 84.62 85 ARG A N 1
ATOM 712 C CA . ARG A 1 85 ? -10.262 -5.819 4.951 1.00 84.62 85 ARG A CA 1
ATOM 713 C C . ARG A 1 85 ? -10.090 -7.339 5.144 1.00 84.62 85 ARG A C 1
ATOM 715 O O . ARG A 1 85 ? -8.945 -7.758 5.321 1.00 84.62 85 ARG A O 1
ATOM 722 N N . PRO A 1 86 ? -11.169 -8.145 5.109 1.00 84.94 86 PRO A N 1
ATOM 723 C CA . PRO A 1 86 ? -11.126 -9.578 5.448 1.00 84.94 86 PRO A CA 1
ATOM 724 C C . PRO A 1 86 ? -10.414 -10.447 4.401 1.00 84.94 86 PRO A C 1
ATOM 726 O O . PRO A 1 86 ? -10.127 -11.613 4.624 1.00 84.94 86 PRO A O 1
ATOM 729 N N . ASP A 1 87 ? -10.159 -9.908 3.212 1.00 82.38 87 ASP A N 1
ATOM 730 C CA . ASP A 1 87 ? -9.386 -10.560 2.155 1.00 82.38 87 ASP A CA 1
ATOM 731 C C . ASP A 1 87 ? -7.868 -10.486 2.396 1.00 82.38 87 ASP A C 1
ATOM 733 O O . ASP A 1 87 ? -7.105 -11.197 1.743 1.00 82.38 87 ASP A O 1
ATOM 737 N N . ILE A 1 88 ? -7.426 -9.626 3.319 1.00 75.88 88 ILE A N 1
ATOM 738 C CA . ILE A 1 88 ? -6.009 -9.365 3.614 1.00 75.88 88 ILE A CA 1
ATOM 739 C C . ILE A 1 88 ? -5.601 -9.928 4.989 1.00 75.88 88 ILE A C 1
ATOM 741 O O . ILE A 1 88 ? -4.422 -10.251 5.183 1.00 75.88 88 ILE A O 1
ATOM 745 N N . PHE A 1 89 ? -6.556 -10.031 5.919 1.00 72.25 89 PHE A N 1
ATOM 746 C CA . PHE A 1 89 ? -6.389 -10.416 7.324 1.00 72.25 89 PHE A CA 1
ATOM 747 C C . PHE A 1 89 ? -7.410 -11.479 7.706 1.00 72.25 89 PHE A C 1
ATOM 749 O O . PHE A 1 89 ? -7.001 -12.421 8.420 1.00 72.25 89 PHE A O 1
#